Protein AF-0000000078596093 (afdb_homodimer)

Radius of gyration: 15.77 Å; Cα contacts (8 Å, |Δi|>4): 130; chains: 2; bounding box: 23×47×38 Å

Solvent-accessible surface area (backbone atoms only — not comparable to full-atom values): 6815 Å² total; per-residue (Å²): 132,52,74,63,56,50,46,51,52,28,49,52,20,34,51,51,26,22,55,50,23,47,52,47,26,74,68,45,86,46,69,68,56,22,51,51,23,46,50,48,18,50,52,34,53,54,47,46,54,55,50,51,53,50,48,54,51,49,39,68,74,39,55,79,77,97,131,53,74,62,54,51,46,51,52,27,50,52,21,35,51,51,26,22,54,49,24,47,52,45,26,74,67,45,87,45,69,67,57,22,51,51,22,46,51,48,20,50,53,34,52,56,47,46,54,55,50,51,53,50,47,54,51,48,38,70,73,38,55,80,76,97

Organism: NCBI:txid1408889

InterPro domains:
  IPR012452 Protein of unknown function DUF1657 [PF07870] (7-55)

Foldseek 3Di:
DDPLVVLVVVLVVLVVLLVVLVVCLVPDPDPVSVVVSVVSSVVSVVVSVVSVVVSVVVCVVVVVVD/DDPLVVLVVVLVVLVVLLVVLVVCLVPDPDPVSVVVSVVSSVVSVVVSVVSVVVSVVVCVVVVVVD

Secondary structure (DSSP, 8-state):
--HHHHHHHHHHHHHHHHHHHHHHHHH---HHHHHHHHHHHHHHHHHHHHHHHHHHHHHHH-GGG-/--HHHHHHHHHHHHHHHHHHHHHHHHH---HHHHHHHHHHHHHHHHHHHHHHHHHHHHHHH-GGG-

pLDDT: mean 91.71, std 11.07, range [46.34, 98.62]

Sequence (132 aa):
MTVGTQMQQAIAGVQSAAATMKTFELQTEDPTAKQDFKQLAKTFEDSLQVLNGRLKYIQEQEPQYKMTVGTQMQQAIAGVQSAAATMKTFELQTEDPTAKQDFKQLAKTFEDSLQVLNGRLKYIQEQEPQYK

Structure (mmCIF, N/CA/C/O backbone):
data_AF-0000000078596093-model_v1
#
loop_
_entity.id
_entity.type
_entity.pdbx_description
1 polymer 'DUF1657 domain-containing protein'
#
loop_
_atom_site.group_PDB
_atom_site.id
_atom_site.type_symbol
_atom_site.label_atom_id
_atom_site.label_alt_id
_atom_site.label_comp_id
_atom_site.label_asym_id
_atom_site.label_entity_id
_atom_site.label_seq_id
_atom_site.pdbx_PDB_ins_code
_atom_site.Cartn_x
_atom_site.Cartn_y
_atom_site.Cartn_z
_atom_site.occupancy
_atom_site.B_iso_or_equiv
_atom_site.auth_seq_id
_atom_site.auth_comp_id
_atom_site.auth_asym_id
_atom_site.auth_atom_id
_atom_site.pdbx_PDB_model_num
ATOM 1 N N . MET A 1 1 ? -8.453 8.672 16.125 1 70.88 1 MET A N 1
ATOM 2 C CA . MET A 1 1 ? -7.148 8.422 15.523 1 70.88 1 MET A CA 1
ATOM 3 C C . MET A 1 1 ? -6.516 9.719 15.039 1 70.88 1 MET A C 1
ATOM 5 O O . MET A 1 1 ? -7.195 10.562 14.445 1 70.88 1 MET A O 1
ATOM 9 N N . THR A 1 2 ? -5.273 10.148 15.469 1 82.12 2 THR A N 1
ATOM 10 C CA . THR A 1 2 ? -4.586 11.352 15.016 1 82.12 2 THR A CA 1
ATOM 11 C C . THR A 1 2 ? -4 11.156 13.625 1 82.12 2 THR A C 1
ATOM 13 O O . THR A 1 2 ? -3.93 10.023 13.125 1 82.12 2 THR A O 1
ATOM 16 N N . VAL A 1 3 ? -3.596 12.266 12.938 1 86.69 3 VAL A N 1
ATOM 17 C CA . VAL A 1 3 ? -2.957 12.188 11.625 1 86.69 3 VAL A CA 1
ATOM 18 C C . VAL A 1 3 ? -1.713 11.305 11.703 1 86.69 3 VAL A C 1
ATOM 20 O O . VAL A 1 3 ? -1.441 10.523 10.797 1 86.69 3 VAL A O 1
ATOM 23 N N . GLY A 1 4 ? -1.017 11.438 12.812 1 89.62 4 GLY A N 1
ATOM 24 C CA . GLY A 1 4 ? 0.183 10.641 13.016 1 89.62 4 GLY A CA 1
ATOM 25 C C . GLY A 1 4 ? -0.093 9.148 13.07 1 89.62 4 GLY A C 1
ATOM 26 O O . GLY A 1 4 ? 0.573 8.359 12.391 1 89.62 4 GLY A O 1
ATOM 27 N N . THR A 1 5 ? -1.128 8.82 13.859 1 91.19 5 THR A N 1
ATOM 28 C CA . THR A 1 5 ? -1.463 7.406 14.023 1 91.19 5 THR A CA 1
ATOM 29 C C . THR A 1 5 ? -2 6.824 12.719 1 91.19 5 THR A C 1
ATOM 31 O O . THR A 1 5 ? -1.671 5.695 12.352 1 91.19 5 THR A O 1
ATOM 34 N N . GLN A 1 6 ? -2.832 7.578 12.039 1 92.62 6 GLN A N 1
ATOM 35 C CA . GLN A 1 6 ? -3.355 7.141 10.75 1 92.62 6 GLN A CA 1
ATOM 36 C C . GLN A 1 6 ? -2.23 6.941 9.734 1 92.62 6 GLN A C 1
ATOM 38 O O . GLN A 1 6 ? -2.242 5.973 8.977 1 92.62 6 GLN A O 1
ATOM 43 N N . MET A 1 7 ? -1.301 7.766 9.766 1 94.62 7 MET A N 1
ATOM 44 C CA . MET A 1 7 ? -0.151 7.664 8.867 1 94.62 7 MET A CA 1
ATOM 45 C C . MET A 1 7 ? 0.691 6.438 9.203 1 94.62 7 MET A C 1
ATOM 47 O O . MET A 1 7 ? 1.127 5.715 8.297 1 94.62 7 MET A O 1
ATOM 51 N N . GLN A 1 8 ? 0.872 6.188 10.422 1 94.81 8 GLN A N 1
ATOM 52 C CA . GLN A 1 8 ? 1.635 5.023 10.859 1 94.81 8 GLN A CA 1
ATOM 53 C C . GLN A 1 8 ? 0.967 3.727 10.406 1 94.81 8 GLN A C 1
ATOM 55 O O . GLN A 1 8 ? 1.646 2.785 9.992 1 94.81 8 GLN A O 1
ATOM 60 N N . GLN A 1 9 ? -0.321 3.725 10.539 1 95.44 9 GLN A N 1
ATOM 61 C CA . GLN A 1 9 ? -1.071 2.557 10.086 1 95.44 9 GLN A CA 1
ATOM 62 C C . GLN A 1 9 ? -0.933 2.361 8.578 1 95.44 9 GLN A C 1
ATOM 64 O O . GLN A 1 9 ? -0.76 1.235 8.109 1 95.44 9 GLN A O 1
ATOM 69 N N . ALA A 1 10 ? -1.093 3.434 7.895 1 97.19 10 ALA A N 1
ATOM 70 C CA . ALA A 1 10 ? -0.914 3.371 6.445 1 97.19 10 ALA A CA 1
ATOM 71 C C . ALA A 1 10 ? 0.483 2.871 6.086 1 97.19 10 ALA A C 1
ATOM 73 O O . ALA A 1 10 ? 0.636 2.004 5.223 1 97.19 10 ALA A O 1
ATOM 74 N N . ILE A 1 11 ? 1.497 3.365 6.762 1 98.12 11 ILE A N 1
ATOM 75 C CA . ILE A 1 11 ? 2.885 2.98 6.531 1 98.12 11 ILE A CA 1
ATOM 76 C C . ILE A 1 11 ? 3.061 1.489 6.812 1 98.12 11 ILE A C 1
ATOM 78 O O . ILE A 1 11 ? 3.709 0.778 6.043 1 98.12 11 ILE A O 1
ATOM 82 N N . ALA A 1 12 ? 2.482 0.977 7.898 1 97.31 12 ALA A N 1
ATOM 83 C CA . ALA A 1 12 ? 2.562 -0.438 8.25 1 97.31 12 ALA A CA 1
ATOM 84 C C . ALA A 1 12 ? 1.961 -1.312 7.156 1 97.31 12 ALA A C 1
ATOM 86 O O . ALA A 1 12 ? 2.506 -2.369 6.828 1 97.31 12 ALA A O 1
ATOM 87 N N . GLY A 1 13 ? 0.869 -0.864 6.652 1 97.12 13 GLY A N 1
ATOM 88 C CA . GLY A 1 13 ? 0.215 -1.567 5.562 1 97.12 13 GLY A CA 1
ATOM 89 C C . GLY A 1 13 ? 1.062 -1.64 4.305 1 97.12 13 GLY A C 1
ATOM 90 O O . GLY A 1 13 ? 1.231 -2.715 3.725 1 97.12 13 GLY A O 1
ATOM 91 N N . VAL A 1 14 ? 1.619 -0.558 3.922 1 98.38 14 VAL A N 1
ATOM 92 C CA . VAL A 1 14 ? 2.436 -0.488 2.717 1 98.38 14 VAL A CA 1
ATOM 93 C C . VAL A 1 14 ? 3.736 -1.262 2.926 1 98.38 14 VAL A C 1
ATOM 95 O O . VAL A 1 14 ? 4.219 -1.936 2.014 1 98.38 14 VAL A O 1
ATOM 98 N N . GLN A 1 15 ? 4.258 -1.22 4.086 1 98.25 15 GLN A N 1
ATOM 99 C CA . GLN A 1 15 ? 5.461 -1.98 4.406 1 98.25 15 GLN A CA 1
ATOM 100 C C . GLN A 1 15 ? 5.219 -3.48 4.254 1 98.25 15 GLN A C 1
ATOM 102 O O . GLN A 1 15 ? 6.031 -4.188 3.654 1 98.25 15 GLN A O 1
ATOM 107 N N . SER A 1 16 ? 4.145 -3.861 4.824 1 97.25 16 SER A N 1
ATOM 108 C CA . SER A 1 16 ? 3.76 -5.262 4.703 1 97.25 16 SER A CA 1
ATOM 109 C C . SER A 1 16 ? 3.574 -5.66 3.24 1 97.25 16 SER A C 1
ATOM 111 O O . SER A 1 16 ? 4 -6.738 2.824 1 97.25 16 SER A O 1
ATOM 113 N N . ALA A 1 17 ? 2.906 -4.852 2.514 1 97.75 17 ALA A N 1
ATOM 114 C CA . ALA A 1 17 ? 2.68 -5.109 1.093 1 97.75 17 ALA A CA 1
ATOM 115 C C . ALA A 1 17 ? 4 -5.168 0.329 1 97.75 17 ALA A C 1
ATOM 117 O O . ALA A 1 17 ? 4.199 -6.043 -0.514 1 97.75 17 ALA A O 1
ATOM 118 N N . ALA A 1 18 ? 4.926 -4.281 0.578 1 98.38 18 ALA A N 1
ATOM 119 C CA . ALA A 1 18 ? 6.227 -4.27 -0.082 1 98.38 18 ALA A CA 1
ATOM 120 C C . ALA A 1 18 ? 6.977 -5.578 0.158 1 98.38 18 ALA A C 1
ATOM 122 O O . ALA A 1 18 ? 7.512 -6.176 -0.779 1 98.38 18 ALA A O 1
ATOM 123 N N . ALA A 1 19 ? 7.012 -6.008 1.431 1 97.06 19 ALA A N 1
ATOM 124 C CA . ALA A 1 19 ? 7.664 -7.262 1.795 1 97.06 19 ALA A CA 1
ATOM 125 C C . ALA A 1 19 ? 7.027 -8.445 1.068 1 97.06 19 ALA A C 1
ATOM 127 O O . ALA A 1 19 ? 7.73 -9.336 0.585 1 97.06 19 ALA A O 1
ATOM 128 N N . THR A 1 20 ? 5.742 -8.453 1.021 1 97.38 20 THR A N 1
ATOM 129 C CA . THR A 1 20 ? 4.996 -9.523 0.366 1 97.38 20 THR A CA 1
ATOM 130 C C . THR A 1 20 ? 5.312 -9.57 -1.126 1 97.38 20 THR A C 1
ATOM 132 O O . THR A 1 20 ? 5.523 -10.648 -1.688 1 97.38 20 THR A O 1
ATOM 135 N N . MET A 1 21 ? 5.348 -8.406 -1.768 1 98 21 MET A N 1
ATOM 136 C CA . MET A 1 21 ? 5.656 -8.359 -3.193 1 98 21 MET A CA 1
ATOM 137 C C . MET A 1 21 ? 7.062 -8.891 -3.463 1 98 21 MET A C 1
ATOM 139 O O . MET A 1 21 ? 7.289 -9.586 -4.457 1 98 21 MET A O 1
ATOM 143 N N . LYS A 1 22 ? 7.992 -8.523 -2.598 1 97.62 22 LYS A N 1
ATOM 144 C CA . LYS A 1 22 ? 9.352 -9.023 -2.754 1 97.62 22 LYS A CA 1
ATOM 145 C C . LYS A 1 22 ? 9.398 -10.547 -2.645 1 97.62 22 LYS A C 1
ATOM 147 O O . LYS A 1 22 ? 10.094 -11.211 -3.416 1 97.62 22 LYS A O 1
ATOM 152 N N . THR A 1 23 ? 8.648 -11.07 -1.702 1 96.75 23 THR A N 1
ATOM 153 C CA . THR A 1 23 ? 8.586 -12.516 -1.521 1 96.75 23 THR A CA 1
ATOM 154 C C . THR A 1 23 ? 7.98 -13.188 -2.752 1 96.75 23 THR A C 1
ATOM 156 O O . THR A 1 23 ? 8.484 -14.211 -3.211 1 96.75 23 THR A O 1
ATOM 159 N N . PHE A 1 24 ? 6.93 -12.609 -3.338 1 96.31 24 PHE A N 1
ATOM 160 C CA . PHE A 1 24 ? 6.27 -13.18 -4.508 1 96.31 24 PHE A CA 1
ATOM 161 C C . PHE A 1 24 ? 7.18 -13.109 -5.73 1 96.31 24 PHE A C 1
ATOM 163 O O . PHE A 1 24 ? 7.164 -14.016 -6.57 1 96.31 24 PHE A O 1
ATOM 170 N N . GLU A 1 25 ? 7.832 -12.023 -5.84 1 96.38 25 GLU A N 1
ATOM 171 C CA . GLU A 1 25 ? 8.781 -11.875 -6.938 1 96.38 25 GLU A CA 1
ATOM 172 C C . GLU A 1 25 ? 9.789 -13.023 -6.953 1 96.38 25 GLU A C 1
ATOM 174 O O . GLU A 1 25 ? 10.117 -13.555 -8.016 1 96.38 25 GLU A O 1
ATOM 179 N N . LEU A 1 26 ? 10.32 -13.352 -5.762 1 94.56 26 LEU A N 1
ATOM 180 C CA . LEU A 1 26 ? 11.367 -14.367 -5.621 1 94.56 26 LEU A CA 1
ATOM 181 C C . LEU A 1 26 ? 10.789 -15.766 -5.809 1 94.56 26 LEU A C 1
ATOM 183 O O . LEU A 1 26 ? 11.492 -16.672 -6.254 1 94.56 26 LEU A O 1
ATOM 187 N N . GLN A 1 27 ? 9.508 -15.977 -5.566 1 92.25 27 GLN A N 1
ATOM 188 C CA . GLN A 1 27 ? 8.922 -17.312 -5.508 1 92.25 27 GLN A CA 1
ATOM 189 C C . GLN A 1 27 ? 8.219 -17.656 -6.816 1 92.25 27 GLN A C 1
ATOM 191 O O . GLN A 1 27 ? 8.07 -18.844 -7.152 1 92.25 27 GLN A O 1
ATOM 196 N N . THR A 1 28 ? 7.848 -16.594 -7.5 1 92.69 28 THR A N 1
ATOM 197 C CA . THR A 1 28 ? 7.051 -16.875 -8.688 1 92.69 28 THR A CA 1
ATOM 198 C C . THR A 1 28 ? 7.941 -17.328 -9.844 1 92.69 28 THR A C 1
ATOM 200 O O . THR A 1 28 ? 9.062 -16.828 -9.992 1 92.69 28 THR A O 1
ATOM 203 N N . GLU A 1 29 ? 7.441 -18.266 -10.664 1 91.06 29 GLU A N 1
ATOM 204 C CA . GLU A 1 29 ? 8.148 -18.75 -11.844 1 91.06 29 GLU A CA 1
ATOM 205 C C . GLU A 1 29 ? 7.602 -18.094 -13.117 1 91.06 29 GLU A C 1
ATOM 207 O O . GLU A 1 29 ? 8.109 -18.328 -14.211 1 91.06 29 GLU A O 1
ATOM 212 N N . ASP A 1 30 ? 6.598 -17.25 -12.992 1 91.06 30 ASP A N 1
ATOM 213 C CA . ASP A 1 30 ? 6.008 -16.5 -14.102 1 91.06 30 ASP A CA 1
ATOM 214 C C . ASP A 1 30 ? 6.77 -15.203 -14.352 1 91.06 30 ASP A C 1
ATOM 216 O O . ASP A 1 30 ? 6.75 -14.297 -13.516 1 91.06 30 ASP A O 1
ATOM 220 N N . PRO A 1 31 ? 7.402 -15.148 -15.523 1 95.12 31 PRO A N 1
ATOM 221 C CA . PRO A 1 31 ? 8.227 -13.961 -15.781 1 95.12 31 PRO A CA 1
ATOM 222 C C . PRO A 1 31 ? 7.422 -12.664 -15.742 1 95.12 31 PRO A C 1
ATOM 224 O O . PRO A 1 31 ? 7.918 -11.641 -15.273 1 95.12 31 PRO A O 1
ATOM 227 N N . THR A 1 32 ? 6.23 -12.672 -16.203 1 95 32 THR A N 1
ATOM 228 C CA . THR A 1 32 ? 5.383 -11.484 -16.203 1 95 32 THR A CA 1
ATOM 229 C C . THR A 1 32 ? 5.012 -11.086 -14.773 1 95 32 THR A C 1
ATOM 231 O O . THR A 1 32 ? 5.117 -9.922 -14.398 1 95 32 THR A O 1
ATOM 234 N N . ALA A 1 33 ? 4.605 -12.117 -13.984 1 94.19 33 ALA A N 1
ATOM 235 C CA . ALA A 1 33 ? 4.273 -11.875 -12.586 1 94.19 33 ALA A CA 1
ATOM 236 C C . ALA A 1 33 ? 5.492 -11.375 -11.812 1 94.19 33 ALA A C 1
ATOM 238 O O . ALA A 1 33 ? 5.383 -10.461 -10.992 1 94.19 33 ALA A O 1
ATOM 239 N N . LYS A 1 34 ? 6.609 -12.023 -12.039 1 96.75 34 LYS A N 1
ATOM 240 C CA . LYS A 1 34 ? 7.848 -11.633 -11.367 1 96.75 34 LYS A CA 1
ATOM 241 C C . LYS A 1 34 ? 8.156 -10.156 -11.594 1 96.75 34 LYS A C 1
ATOM 243 O O . LYS A 1 34 ? 8.508 -9.438 -10.656 1 96.75 34 LYS A O 1
ATOM 248 N N . GLN A 1 35 ? 7.988 -9.711 -12.789 1 97.19 35 GLN A N 1
ATOM 249 C CA . GLN A 1 35 ? 8.227 -8.312 -13.125 1 97.19 35 GLN A CA 1
ATOM 250 C C . GLN A 1 35 ? 7.207 -7.402 -12.438 1 97.19 35 GLN A C 1
ATOM 252 O O . GLN A 1 35 ? 7.559 -6.324 -11.953 1 97.19 35 GLN A O 1
ATOM 257 N N . ASP A 1 36 ? 5.953 -7.855 -12.461 1 96.94 36 ASP A N 1
ATOM 258 C CA . ASP A 1 36 ? 4.906 -7.07 -11.812 1 96.94 36 ASP A CA 1
ATOM 259 C C . ASP A 1 36 ? 5.195 -6.891 -10.32 1 96.94 36 ASP A C 1
ATOM 261 O O . ASP A 1 36 ? 5.109 -5.781 -9.797 1 96.94 36 ASP A O 1
ATOM 265 N N . PHE A 1 37 ? 5.578 -7.973 -9.672 1 97.75 37 PHE A N 1
ATOM 266 C CA . PHE A 1 37 ? 5.824 -7.93 -8.242 1 97.75 37 PHE A CA 1
ATOM 267 C C . PHE A 1 37 ? 7.07 -7.105 -7.926 1 97.75 37 PHE A C 1
ATOM 269 O O . PHE A 1 37 ? 7.102 -6.371 -6.941 1 97.75 37 PHE A O 1
ATOM 276 N N . LYS A 1 38 ? 8.031 -7.223 -8.766 1 98.12 38 LYS A N 1
ATOM 277 C CA . LYS A 1 38 ? 9.25 -6.43 -8.617 1 98.12 38 LYS A CA 1
ATOM 278 C C . LYS A 1 38 ? 8.953 -4.938 -8.711 1 98.12 38 LYS A C 1
ATOM 280 O O . LYS A 1 38 ? 9.422 -4.152 -7.883 1 98.12 38 LYS A O 1
ATOM 285 N N . GLN A 1 39 ? 8.172 -4.555 -9.695 1 98 39 GLN A N 1
ATOM 286 C CA . GLN A 1 39 ? 7.801 -3.156 -9.883 1 98 39 GLN A CA 1
ATOM 287 C C . GLN A 1 39 ? 6.941 -2.656 -8.727 1 98 39 GLN A C 1
ATOM 289 O O . GLN A 1 39 ? 7.137 -1.542 -8.234 1 98 39 GLN A O 1
ATOM 294 N N . LEU A 1 40 ? 6.043 -3.465 -8.32 1 98.5 40 LEU A N 1
ATOM 295 C CA . LEU A 1 40 ? 5.18 -3.094 -7.207 1 98.5 40 LEU A CA 1
ATOM 296 C C . LEU A 1 40 ? 5.992 -2.934 -5.926 1 98.5 40 LEU A C 1
ATOM 298 O O . LEU A 1 40 ? 5.766 -1.997 -5.152 1 98.5 40 LEU A O 1
ATOM 302 N N . ALA A 1 41 ? 6.93 -3.895 -5.676 1 98.44 41 ALA A N 1
ATOM 303 C CA . ALA A 1 41 ? 7.781 -3.807 -4.492 1 98.44 41 ALA A CA 1
ATOM 304 C C . ALA A 1 41 ? 8.555 -2.492 -4.473 1 98.44 41 ALA A C 1
ATOM 306 O O . ALA A 1 41 ? 8.578 -1.795 -3.455 1 98.44 41 ALA A O 1
ATOM 307 N N . LYS A 1 42 ? 9.109 -2.162 -5.574 1 98.25 42 LYS A N 1
ATOM 308 C CA . LYS A 1 42 ? 9.875 -0.923 -5.699 1 98.25 42 LYS A CA 1
ATOM 309 C C . LYS A 1 42 ? 8.977 0.295 -5.488 1 98.25 42 LYS A C 1
ATOM 311 O O . LYS A 1 42 ? 9.352 1.235 -4.785 1 98.25 42 LYS A O 1
ATOM 316 N N . THR A 1 43 ? 7.805 0.248 -6.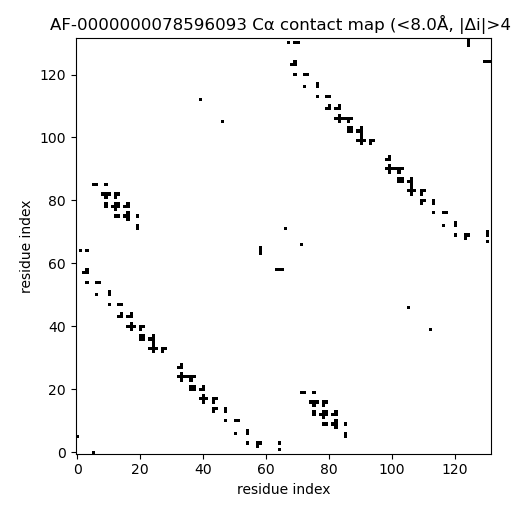137 1 98.5 43 THR A N 1
ATOM 317 C CA . THR A 1 43 ? 6.832 1.326 -6 1 98.5 43 THR A CA 1
ATOM 318 C C . THR A 1 43 ? 6.473 1.548 -4.535 1 98.5 43 THR A C 1
ATOM 320 O O . THR A 1 43 ? 6.434 2.688 -4.066 1 98.5 43 THR A O 1
ATOM 323 N N . PHE A 1 44 ? 6.246 0.494 -3.777 1 98.62 44 PHE A N 1
ATOM 324 C CA . PHE A 1 44 ? 5.867 0.594 -2.373 1 98.62 44 PHE A CA 1
ATOM 325 C C . PHE A 1 44 ? 7.043 1.07 -1.527 1 98.62 44 PHE A C 1
ATOM 327 O O . PHE A 1 44 ? 6.871 1.887 -0.621 1 98.62 44 PHE A O 1
ATOM 334 N N . GLU A 1 45 ? 8.25 0.617 -1.837 1 98.25 45 GLU A N 1
ATOM 335 C CA . GLU A 1 45 ? 9.438 1.068 -1.118 1 98.25 45 GLU A CA 1
ATOM 336 C C . GLU A 1 45 ? 9.656 2.568 -1.3 1 98.25 45 GLU A C 1
ATOM 338 O O . GLU A 1 45 ? 9.977 3.273 -0.343 1 98.25 45 GLU A O 1
ATOM 343 N N . ASP A 1 46 ? 9.469 2.965 -2.521 1 98.38 46 ASP A N 1
ATOM 344 C CA . ASP A 1 46 ? 9.594 4.391 -2.805 1 98.38 46 ASP A CA 1
ATOM 345 C C . ASP A 1 46 ? 8.539 5.195 -2.051 1 98.38 46 ASP A C 1
ATOM 347 O O . ASP A 1 46 ? 8.828 6.273 -1.525 1 98.38 46 ASP A O 1
ATOM 351 N N . SER A 1 47 ? 7.359 4.695 -2.033 1 98.5 47 SER A N 1
ATOM 352 C CA . SER A 1 47 ? 6.273 5.363 -1.327 1 98.5 47 SER A CA 1
ATOM 353 C C . SER A 1 47 ? 6.543 5.426 0.172 1 98.5 47 SER A C 1
ATOM 355 O O . SER A 1 47 ? 6.215 6.418 0.827 1 98.5 47 SER A O 1
ATOM 357 N N . LEU A 1 48 ? 7.137 4.367 0.682 1 98.31 48 LEU A N 1
ATOM 358 C CA . LEU A 1 48 ? 7.457 4.324 2.104 1 98.31 48 LEU A CA 1
ATOM 359 C C . LEU A 1 48 ? 8.43 5.434 2.479 1 98.31 48 LEU A C 1
ATOM 361 O O . LEU A 1 48 ? 8.344 6 3.57 1 98.31 48 LEU A O 1
ATOM 365 N N . GLN A 1 49 ? 9.32 5.711 1.583 1 97.69 49 GLN A N 1
ATOM 366 C CA . GLN A 1 49 ? 10.273 6.789 1.83 1 97.69 49 GLN A CA 1
ATOM 367 C C . GLN A 1 49 ? 9.555 8.125 1.984 1 97.69 49 GLN A C 1
ATOM 369 O O . GLN A 1 49 ? 9.844 8.891 2.91 1 97.69 49 GLN A O 1
ATOM 374 N N . VAL A 1 50 ? 8.625 8.375 1.107 1 96.88 50 VAL A N 1
ATOM 375 C CA . VAL A 1 50 ? 7.859 9.617 1.153 1 96.88 50 VAL A CA 1
ATOM 376 C C . VAL A 1 50 ? 7.016 9.656 2.426 1 96.88 50 VAL A C 1
ATOM 378 O O . VAL A 1 50 ? 7.012 10.664 3.143 1 96.88 50 VAL A O 1
ATOM 381 N N . LEU A 1 51 ? 6.359 8.594 2.734 1 97.44 51 LEU A N 1
ATOM 382 C CA . LEU A 1 51 ? 5.465 8.516 3.881 1 97.44 51 LEU A CA 1
ATOM 383 C C . LEU A 1 51 ? 6.234 8.688 5.188 1 97.44 51 LEU A C 1
ATOM 385 O O . LEU A 1 51 ? 5.789 9.406 6.086 1 97.44 51 LEU A O 1
ATOM 389 N N . ASN A 1 52 ? 7.363 7.961 5.227 1 96.88 52 ASN A N 1
ATOM 390 C CA . ASN A 1 52 ? 8.172 8.062 6.434 1 96.88 52 ASN A CA 1
ATOM 391 C C . ASN A 1 52 ? 8.695 9.484 6.641 1 96.88 52 ASN A C 1
ATOM 393 O O . ASN A 1 52 ? 8.773 9.961 7.773 1 96.88 52 ASN A O 1
ATOM 397 N N . GLY A 1 53 ? 9.07 10.102 5.645 1 95.19 53 GLY A N 1
ATOM 398 C CA . GLY A 1 53 ? 9.492 11.484 5.73 1 95.19 53 GLY A CA 1
ATOM 399 C C . GLY A 1 53 ? 8.406 12.406 6.246 1 95.19 53 GLY A C 1
ATOM 400 O O . GLY A 1 53 ? 8.656 13.266 7.094 1 95.19 53 GLY A O 1
ATOM 401 N N . ARG A 1 54 ? 7.25 12.25 5.754 1 93.88 54 ARG A N 1
ATOM 402 C CA . ARG A 1 54 ? 6.133 13.094 6.152 1 93.88 54 ARG A CA 1
ATOM 403 C C . ARG A 1 54 ? 5.688 12.773 7.578 1 93.88 54 ARG A C 1
ATOM 405 O O . ARG A 1 54 ? 5.285 13.672 8.32 1 93.88 54 ARG A O 1
ATOM 412 N N . LEU A 1 55 ? 5.734 11.531 7.914 1 93.56 55 LEU A N 1
ATOM 413 C CA . LEU A 1 55 ? 5.414 11.148 9.281 1 93.56 55 LEU A CA 1
ATOM 414 C C . LEU A 1 55 ? 6.34 11.844 10.273 1 93.56 55 LEU A C 1
ATOM 416 O O . LEU A 1 55 ? 5.887 12.352 11.305 1 93.56 55 LEU A O 1
ATOM 420 N N . LYS A 1 56 ? 7.621 11.812 9.984 1 92.06 56 LYS A N 1
ATOM 421 C CA . LYS A 1 56 ? 8.594 12.484 10.836 1 92.06 56 LYS A CA 1
ATOM 422 C C . LYS A 1 56 ? 8.266 13.969 10.984 1 92.06 56 LYS A C 1
ATOM 424 O O . LYS A 1 56 ? 8.352 14.523 12.086 1 92.06 56 LYS A O 1
ATOM 429 N N . TYR A 1 57 ? 7.855 14.578 9.906 1 89.38 57 TYR A N 1
ATOM 430 C CA . TYR A 1 57 ? 7.477 15.984 9.914 1 89.38 57 TYR A CA 1
ATOM 431 C C . TYR A 1 57 ? 6.258 16.219 10.797 1 89.38 57 TYR A C 1
ATOM 433 O O . TYR A 1 57 ? 6.238 17.156 11.609 1 89.38 57 TYR A O 1
ATOM 441 N N . ILE A 1 58 ? 5.27 15.445 10.664 1 85.38 58 ILE A N 1
ATOM 442 C CA . ILE A 1 58 ? 4.027 15.547 11.43 1 85.38 58 ILE A CA 1
ATOM 443 C C . ILE A 1 58 ? 4.324 15.375 12.914 1 85.38 58 ILE A C 1
ATOM 445 O O . ILE A 1 58 ? 3.771 16.094 13.75 1 85.38 58 ILE A O 1
ATOM 449 N N . GLN A 1 59 ? 5.133 14.43 13.242 1 86 59 GLN A N 1
ATOM 450 C CA . GLN A 1 59 ? 5.469 14.148 14.633 1 86 59 GLN A CA 1
ATOM 451 C C . GLN A 1 59 ? 6.25 15.305 15.258 1 86 59 GLN A C 1
ATOM 453 O O . GLN A 1 59 ? 6.129 15.562 16.453 1 86 59 GLN A O 1
ATOM 458 N N . GLU A 1 60 ? 7.031 15.969 14.461 1 84.81 60 GLU A N 1
ATOM 459 C CA . GLU A 1 60 ? 7.797 17.125 14.93 1 84.81 60 GLU A CA 1
ATOM 460 C C . GLU A 1 60 ? 6.891 18.312 15.203 1 84.81 60 GLU A C 1
ATOM 462 O O . GLU A 1 60 ? 7.137 19.094 16.125 1 84.81 60 GLU A O 1
ATOM 467 N N . GLN A 1 61 ? 5.867 18.406 14.438 1 78.25 61 GLN A N 1
ATOM 468 C CA . GLN A 1 61 ? 4.938 19.516 14.602 1 78.25 61 GLN A CA 1
ATOM 469 C C . GLN A 1 61 ? 3.936 19.234 15.719 1 78.25 61 GLN A C 1
ATOM 471 O O . GLN A 1 61 ? 3.436 20.172 16.359 1 78.25 61 GLN A O 1
ATOM 476 N N . GLU A 1 62 ? 3.617 18 15.82 1 67.75 62 GLU A N 1
ATOM 477 C CA . GLU A 1 62 ? 2.666 17.625 16.859 1 67.75 62 GLU A CA 1
ATOM 478 C C . GLU A 1 62 ? 3.344 16.797 17.953 1 67.75 62 GLU A C 1
ATOM 480 O O . GLU A 1 62 ? 3.234 15.578 17.984 1 67.75 62 GLU A O 1
ATOM 485 N N . PRO A 1 63 ? 4.164 17.344 18.766 1 63.78 63 PRO A N 1
ATOM 486 C CA . PRO A 1 63 ? 4.859 16.594 19.812 1 63.78 63 PRO A CA 1
ATOM 487 C C . PRO A 1 63 ? 3.916 15.734 20.656 1 63.78 63 PRO A C 1
ATOM 489 O O . PRO A 1 63 ? 4.359 14.805 21.328 1 63.78 63 PRO A O 1
ATOM 492 N N . GLN A 1 64 ? 2.703 16.094 20.625 1 59.62 6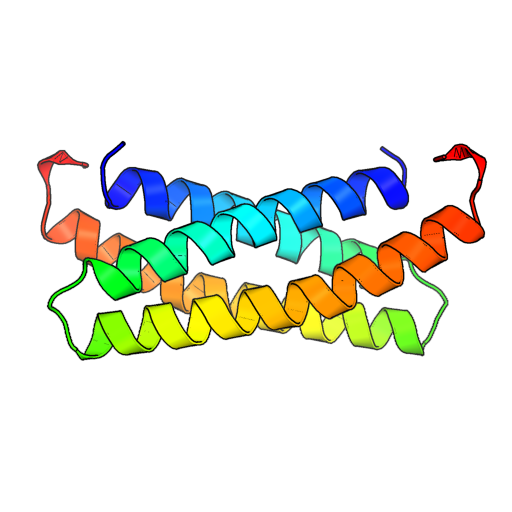4 GLN A N 1
ATOM 493 C CA . GLN A 1 64 ? 1.858 15.312 21.516 1 59.62 64 GLN A CA 1
ATOM 494 C C . GLN A 1 64 ? 1.835 13.844 21.109 1 59.62 64 GLN A C 1
ATOM 496 O O . GLN A 1 64 ? 1.64 12.961 21.938 1 59.62 64 GLN A O 1
ATOM 501 N N . TYR A 1 65 ? 2.055 13.734 19.812 1 5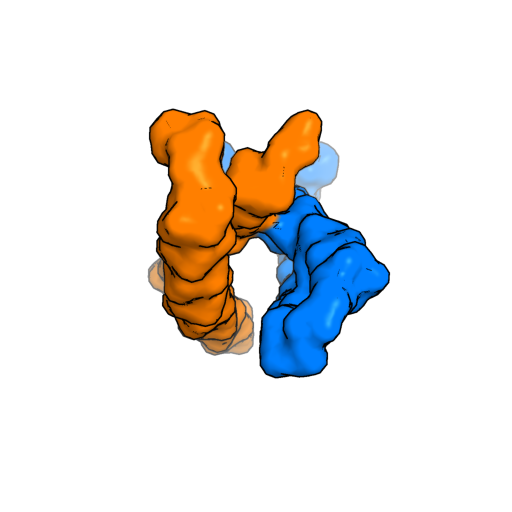1.59 65 TYR A N 1
ATOM 502 C CA . TYR A 1 65 ? 2.016 12.344 19.375 1 51.59 65 TYR A CA 1
ATOM 503 C C . TYR A 1 65 ? 3.389 11.695 19.516 1 51.59 65 TYR A C 1
ATOM 505 O O . TYR A 1 65 ? 3.613 10.594 19 1 51.59 65 TYR A O 1
ATOM 513 N N . LYS A 1 66 ? 4.332 12.359 20 1 46.34 66 LYS A N 1
ATOM 514 C CA . LYS A 1 66 ? 5.535 11.688 20.469 1 46.34 66 LYS A CA 1
ATOM 515 C C . LYS A 1 66 ? 5.258 10.914 21.75 1 46.34 66 LYS A C 1
ATOM 517 O O . LYS A 1 66 ? 4.406 11.312 22.562 1 46.34 66 LYS A O 1
ATOM 522 N N . MET B 1 1 ? -0.012 -19.609 5.629 1 71.19 1 MET B N 1
ATOM 523 C CA . MET B 1 1 ? -0.66 -18.609 4.781 1 71.19 1 MET B CA 1
ATOM 524 C C . MET B 1 1 ? -0.434 -18.922 3.305 1 71.19 1 MET B C 1
ATOM 526 O O . MET B 1 1 ? 0.679 -19.266 2.9 1 71.19 1 MET B O 1
ATOM 530 N N . THR B 1 2 ? -1.487 -19.125 2.443 1 82.62 2 THR B N 1
ATOM 531 C CA . THR B 1 2 ? -1.354 -19.391 1.016 1 82.62 2 THR B CA 1
ATOM 532 C C . THR B 1 2 ? -1.007 -18.125 0.256 1 82.62 2 THR B C 1
ATOM 534 O O . THR B 1 2 ? -1.099 -17.016 0.806 1 82.62 2 THR B O 1
ATOM 537 N N . VAL B 1 3 ? -0.575 -18.25 -1.047 1 87 3 VAL B N 1
ATOM 538 C CA . VAL B 1 3 ? -0.281 -17.094 -1.892 1 87 3 VAL B CA 1
ATOM 539 C C . VAL B 1 3 ? -1.515 -16.203 -1.993 1 87 3 VAL B C 1
ATOM 541 O O . VAL B 1 3 ? -1.404 -14.977 -1.959 1 87 3 VAL B O 1
ATOM 544 N N . GLY B 1 4 ? -2.646 -16.844 -2.078 1 89.88 4 GLY B N 1
ATOM 545 C CA . GLY B 1 4 ? -3.896 -16.109 -2.166 1 89.88 4 GLY B CA 1
ATOM 546 C C . GLY B 1 4 ? -4.176 -15.258 -0.938 1 89.88 4 GLY B C 1
ATOM 547 O O . GLY B 1 4 ? -4.496 -14.07 -1.053 1 89.88 4 GLY B O 1
ATOM 548 N N . THR B 1 5 ? -3.98 -15.898 0.225 1 91.19 5 THR B N 1
ATOM 549 C CA . THR B 1 5 ? -4.254 -15.195 1.474 1 91.19 5 THR B CA 1
ATOM 550 C C . THR B 1 5 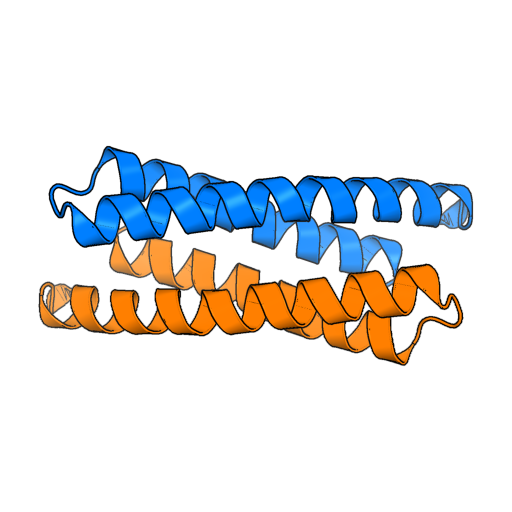? -3.248 -14.07 1.694 1 91.19 5 THR B C 1
ATOM 552 O O . THR B 1 5 ? -3.615 -12.984 2.145 1 91.19 5 THR B O 1
ATOM 555 N N . GLN B 1 6 ? -1.998 -14.336 1.405 1 92.69 6 GLN B N 1
ATOM 556 C CA . GLN B 1 6 ? -0.966 -13.312 1.523 1 92.69 6 GLN B CA 1
ATOM 557 C C . GLN B 1 6 ? -1.247 -12.141 0.592 1 92.69 6 GLN B C 1
ATOM 559 O O . GLN B 1 6 ? -1.07 -10.977 0.975 1 92.69 6 GLN B O 1
ATOM 564 N N . MET B 1 7 ? -1.709 -12.406 -0.524 1 94.75 7 MET B N 1
ATOM 565 C CA . MET B 1 7 ? -2.053 -11.375 -1.495 1 94.75 7 MET B CA 1
ATOM 566 C C . MET B 1 7 ? -3.244 -10.555 -1.016 1 94.75 7 MET B C 1
ATOM 568 O O . MET B 1 7 ? -3.242 -9.328 -1.129 1 94.75 7 MET B O 1
ATOM 572 N N . GLN B 1 8 ? -4.188 -11.18 -0.482 1 94.88 8 GLN B N 1
ATOM 573 C CA . GLN B 1 8 ? -5.367 -10.5 0.043 1 94.88 8 GLN B CA 1
ATOM 574 C C . GLN B 1 8 ? -4.992 -9.539 1.17 1 94.88 8 GLN B C 1
ATOM 576 O O . GLN B 1 8 ? -5.523 -8.43 1.253 1 94.88 8 GLN B O 1
ATOM 581 N N . GLN B 1 9 ? -4.109 -10.016 1.999 1 95.31 9 GLN B N 1
ATOM 582 C CA . GLN B 1 9 ? -3.637 -9.172 3.088 1 95.31 9 GLN B CA 1
ATOM 583 C C . GLN B 1 9 ? -2.891 -7.953 2.555 1 95.31 9 GLN B C 1
ATOM 585 O O . GLN B 1 9 ? -3.072 -6.836 3.049 1 95.31 9 GLN B O 1
ATOM 590 N N . ALA B 1 10 ? -2.047 -8.227 1.635 1 97.19 10 ALA B N 1
ATOM 591 C CA . ALA B 1 10 ? -1.321 -7.125 1.006 1 97.19 10 ALA B CA 1
ATOM 592 C C . ALA B 1 10 ? -2.285 -6.129 0.371 1 97.19 10 ALA B C 1
ATOM 594 O O . ALA B 1 10 ? -2.137 -4.914 0.545 1 97.19 10 ALA B O 1
ATOM 595 N N . ILE B 1 11 ? -3.297 -6.605 -0.321 1 98.12 11 ILE B N 1
ATOM 596 C CA . ILE B 1 11 ? -4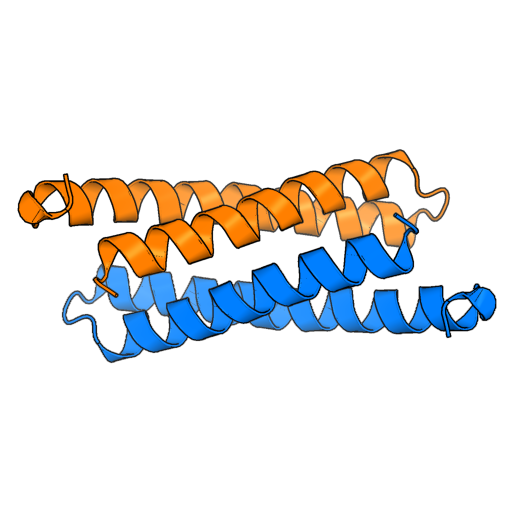.301 -5.777 -0.979 1 98.12 11 ILE B CA 1
ATOM 597 C C . ILE B 1 11 ? -5.051 -4.953 0.062 1 98.12 11 ILE B C 1
ATOM 599 O O . ILE B 1 11 ? -5.281 -3.756 -0.133 1 98.12 11 ILE B O 1
ATOM 603 N N . ALA B 1 12 ? -5.43 -5.551 1.195 1 97.25 12 ALA B N 1
ATOM 604 C CA . ALA B 1 12 ? -6.133 -4.855 2.27 1 97.25 12 ALA B CA 1
ATOM 605 C C . ALA B 1 12 ? -5.297 -3.701 2.814 1 97.25 12 ALA B C 1
ATOM 607 O O . ALA B 1 12 ? -5.824 -2.621 3.094 1 97.25 12 ALA B O 1
ATOM 608 N N . GLY B 1 13 ? -4.039 -3.969 2.957 1 97.06 13 GLY B N 1
ATOM 609 C CA . GLY B 1 13 ? -3.113 -2.945 3.416 1 97.06 13 GLY B CA 1
ATOM 610 C C . GLY B 1 13 ? -3.006 -1.768 2.467 1 97.06 13 GLY B C 1
ATOM 611 O O . GLY B 1 13 ? -3.102 -0.613 2.889 1 97.06 13 GLY B O 1
ATOM 612 N N . VAL B 1 14 ? -2.865 -2.039 1.231 1 98.38 14 VAL B N 1
ATOM 613 C CA . VAL B 1 14 ? -2.725 -0.996 0.22 1 98.38 14 VAL B CA 1
ATOM 614 C C . VAL B 1 14 ? -4.047 -0.247 0.061 1 98.38 14 VAL B C 1
ATOM 616 O O . VAL B 1 14 ? -4.059 0.974 -0.115 1 98.38 14 VAL B O 1
ATOM 619 N N . GLN B 1 15 ? -5.121 -0.921 0.178 1 98.25 15 GLN B N 1
ATOM 620 C CA . GLN B 1 15 ? -6.43 -0.287 0.11 1 98.25 15 GLN B CA 1
ATOM 621 C C . GLN B 1 15 ? -6.617 0.719 1.243 1 98.25 15 GLN B C 1
ATOM 623 O O . GLN B 1 15 ? -7.07 1.842 1.016 1 98.25 15 GLN B O 1
ATOM 628 N N . SER B 1 16 ? -6.27 0.243 2.379 1 97.19 16 SER B N 1
ATOM 629 C CA . SER B 1 16 ? -6.332 1.122 3.543 1 97.19 16 SER B CA 1
ATOM 630 C C . SER B 1 16 ? -5.438 2.342 3.363 1 97.19 16 SER B C 1
ATOM 632 O O . SER B 1 16 ? -5.832 3.465 3.686 1 97.19 16 SER B O 1
ATOM 634 N N . ALA B 1 17 ? -4.27 2.129 2.906 1 97.75 17 ALA B N 1
ATOM 635 C CA . ALA B 1 17 ? -3.322 3.217 2.668 1 97.75 17 ALA B CA 1
ATOM 636 C C . ALA B 1 17 ? -3.855 4.188 1.616 1 97.75 17 ALA B C 1
ATOM 638 O O . ALA B 1 17 ? -3.758 5.406 1.779 1 97.75 17 ALA B O 1
ATOM 639 N N . ALA B 1 18 ? -4.426 3.711 0.549 1 98.38 18 ALA B N 1
ATOM 640 C CA . ALA B 1 18 ? -4.988 4.555 -0.501 1 98.38 18 ALA B CA 1
ATOM 641 C C . ALA B 1 18 ? -6.082 5.465 0.054 1 98.38 18 ALA 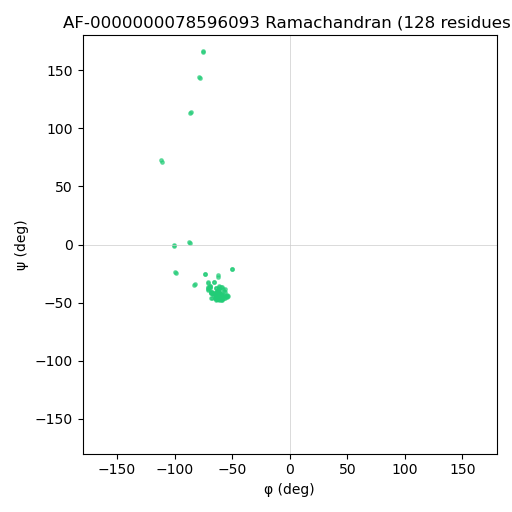B C 1
ATOM 643 O O . ALA B 1 18 ? -6.094 6.668 -0.217 1 98.38 18 ALA B O 1
ATOM 644 N N . ALA B 1 19 ? -7.004 4.883 0.826 1 97 19 ALA B N 1
ATOM 645 C CA . ALA B 1 19 ? -8.086 5.641 1.452 1 97 19 ALA B CA 1
ATOM 646 C C . ALA B 1 19 ? -7.531 6.723 2.377 1 97 19 ALA B C 1
ATOM 648 O O . ALA B 1 19 ? -8.031 7.852 2.387 1 97 19 ALA B O 1
ATOM 649 N N . THR B 1 20 ? -6.547 6.375 3.133 1 97.38 20 THR B N 1
ATOM 650 C CA . THR B 1 20 ? -5.918 7.301 4.07 1 97.38 20 THR B CA 1
ATOM 651 C C . THR B 1 20 ? -5.273 8.469 3.332 1 97.38 20 THR B C 1
ATOM 653 O O . THR B 1 20 ? -5.414 9.625 3.738 1 97.38 20 THR B O 1
ATOM 656 N N . MET B 1 21 ? -4.578 8.164 2.25 1 98 21 MET B N 1
ATOM 657 C CA . MET B 1 21 ? -3.934 9.219 1.478 1 98 21 MET B CA 1
ATOM 658 C C . MET B 1 21 ? -4.973 10.18 0.895 1 98 21 MET B C 1
ATOM 660 O O . MET B 1 21 ? -4.754 11.391 0.859 1 98 21 MET B O 1
ATOM 664 N N . LYS B 1 22 ? -6.062 9.617 0.424 1 97.62 22 LYS B N 1
ATOM 665 C CA . LYS B 1 22 ? -7.129 10.461 -0.108 1 97.62 22 LYS B CA 1
ATOM 666 C C . LYS B 1 22 ? -7.684 11.383 0.969 1 97.62 22 LYS B C 1
ATOM 668 O O . LYS B 1 22 ? -7.934 12.562 0.71 1 97.62 22 LYS B O 1
ATOM 673 N N . THR B 1 23 ? -7.855 10.836 2.145 1 96.69 23 THR B N 1
ATOM 674 C CA . THR B 1 23 ? -8.352 11.625 3.264 1 96.69 23 THR B CA 1
ATOM 675 C C . THR B 1 23 ? -7.375 12.742 3.617 1 96.69 23 THR B C 1
ATOM 677 O O . THR B 1 23 ? -7.781 13.883 3.854 1 96.69 23 THR B O 1
ATOM 680 N N . PHE B 1 24 ? -6.074 12.469 3.617 1 96.12 24 PHE B N 1
ATOM 681 C CA . PHE B 1 24 ? -5.055 13.461 3.955 1 96.12 24 PHE B CA 1
ATOM 682 C C . PHE B 1 24 ? -4.969 14.539 2.885 1 96.12 24 PHE B C 1
ATOM 684 O O . PHE B 1 24 ? -4.727 15.703 3.191 1 96.12 24 PHE B O 1
ATOM 691 N N . GLU B 1 25 ? -5.062 14.102 1.69 1 96.19 25 GLU B N 1
ATOM 692 C CA . GLU B 1 25 ? -5.062 15.062 0.59 1 96.19 25 GLU B CA 1
ATOM 693 C C . GLU B 1 25 ? -6.148 16.125 0.778 1 96.19 25 GLU B C 1
ATOM 695 O O . GLU B 1 25 ? -5.918 17.312 0.533 1 96.19 25 GLU B O 1
ATOM 700 N N . LEU B 1 26 ? -7.348 15.648 1.167 1 94.31 26 LEU B N 1
ATOM 701 C CA . LEU B 1 26 ? -8.516 16.516 1.301 1 94.31 26 LEU B CA 1
ATOM 702 C C . LEU B 1 26 ? -8.406 17.391 2.549 1 94.31 26 LEU B C 1
ATOM 704 O O . LEU B 1 26 ? -8.93 18.5 2.584 1 94.31 26 LEU B O 1
ATOM 708 N N . GLN B 1 27 ? -7.656 16.969 3.559 1 91.94 27 GLN B N 1
ATOM 709 C CA . GLN B 1 27 ? -7.652 17.625 4.863 1 91.94 27 GLN B CA 1
ATOM 710 C C . GLN B 1 27 ? -6.457 18.562 5.016 1 91.94 27 GLN B C 1
ATOM 712 O O . GLN B 1 27 ? -6.504 19.516 5.785 1 91.94 27 GLN B O 1
ATOM 717 N N . THR B 1 28 ? -5.445 18.219 4.227 1 92.38 28 THR B N 1
ATOM 718 C CA . THR B 1 28 ? -4.23 19 4.43 1 92.38 28 THR B CA 1
ATOM 719 C C . THR B 1 28 ? -4.34 20.375 3.752 1 92.38 28 THR B C 1
ATOM 721 O O . THR B 1 28 ? -4.938 20.484 2.68 1 92.38 28 THR B O 1
ATOM 724 N N . GLU B 1 29 ? -3.773 21.406 4.398 1 90.88 29 GLU B N 1
ATOM 725 C CA . GLU B 1 29 ? -3.738 22.75 3.84 1 90.88 29 GLU B CA 1
ATOM 726 C C . GLU B 1 29 ? -2.377 23.062 3.219 1 90.88 29 GLU B C 1
ATOM 728 O O . GLU B 1 29 ? -2.174 24.141 2.656 1 90.88 29 GLU B O 1
ATOM 733 N N . ASP B 1 30 ? -1.443 22.141 3.266 1 90.75 30 ASP B N 1
ATOM 734 C CA . ASP B 1 30 ? -0.116 22.25 2.67 1 90.75 30 ASP B CA 1
ATOM 735 C C . ASP B 1 30 ? -0.131 21.797 1.209 1 90.75 30 ASP B C 1
ATOM 737 O O . ASP B 1 30 ? -0.344 20.625 0.917 1 90.75 30 ASP B O 1
ATOM 741 N N . PRO B 1 31 ? 0.112 22.781 0.328 1 95.06 31 PRO B N 1
ATOM 742 C CA . PRO B 1 31 ? 0.02 22.438 -1.093 1 95.06 31 PRO B CA 1
ATOM 743 C C . PRO B 1 31 ? 0.989 21.328 -1.493 1 95.06 31 PRO B C 1
ATOM 745 O O . PRO B 1 31 ? 0.654 20.484 -2.328 1 95.06 31 PRO B O 1
ATOM 748 N N . THR B 1 32 ? 2.146 21.281 -0.946 1 94.81 32 THR B N 1
ATOM 749 C CA . THR B 1 32 ? 3.133 20.266 -1.259 1 94.81 32 THR B CA 1
ATOM 750 C C . THR B 1 32 ? 2.67 18.891 -0.752 1 94.81 32 THR B C 1
ATOM 752 O O . THR B 1 32 ? 2.723 17.906 -1.484 1 94.81 32 THR B O 1
ATOM 755 N N . ALA B 1 33 ? 2.189 18.891 0.515 1 93.88 33 ALA B N 1
ATOM 756 C CA . ALA B 1 33 ? 1.669 17.656 1.093 1 93.88 33 ALA B CA 1
ATOM 757 C C . ALA B 1 33 ? 0.457 17.156 0.314 1 93.88 33 ALA B C 1
ATOM 759 O O . ALA B 1 33 ? 0.323 15.953 0.07 1 93.88 33 ALA B O 1
ATOM 760 N N . LYS B 1 34 ? -0.435 18.062 0.006 1 96.56 34 LYS B N 1
ATOM 761 C CA . LYS B 1 34 ? -1.635 17.719 -0.749 1 96.56 34 LYS B CA 1
ATOM 762 C C . LYS B 1 34 ? -1.278 17 -2.051 1 96.56 34 LYS B C 1
ATOM 764 O O . LYS B 1 34 ? -1.883 15.984 -2.395 1 96.56 34 LYS B O 1
ATOM 769 N N . GLN B 1 35 ? -0.299 17.5 -2.723 1 97.06 35 GLN B N 1
ATOM 770 C CA . GLN B 1 35 ? 0.152 16.891 -3.973 1 97.06 35 GLN B CA 1
ATOM 771 C C . GLN B 1 35 ? 0.771 15.516 -3.725 1 97.06 35 GLN B C 1
ATOM 773 O O . GLN B 1 35 ? 0.55 14.586 -4.496 1 97.06 35 GLN B O 1
ATOM 778 N N . ASP B 1 36 ? 1.575 15.453 -2.664 1 96.81 36 ASP B N 1
ATOM 779 C CA . ASP B 1 36 ? 2.203 14.18 -2.328 1 96.81 36 ASP B CA 1
ATOM 780 C C . ASP B 1 36 ? 1.151 13.102 -2.047 1 96.81 36 ASP B C 1
ATOM 782 O O . ASP B 1 36 ? 1.238 11.992 -2.568 1 96.81 36 ASP B O 1
ATOM 786 N N . PHE B 1 37 ? 0.147 13.469 -1.269 1 97.69 37 PHE B N 1
ATOM 787 C CA . PHE B 1 37 ? -0.883 12.508 -0.887 1 97.69 37 PHE B CA 1
ATOM 788 C C . PHE B 1 37 ? -1.742 12.133 -2.088 1 97.69 37 PHE B C 1
ATOM 790 O O . PHE B 1 37 ? -2.139 10.969 -2.234 1 97.69 37 PHE B O 1
ATOM 797 N N . LYS B 1 38 ? -1.979 13.078 -2.922 1 98.12 38 LYS B N 1
ATOM 798 C CA . LYS B 1 38 ? -2.73 12.82 -4.148 1 98.12 38 LYS B CA 1
ATOM 799 C C . LYS B 1 38 ? -2.002 11.828 -5.043 1 98.12 38 LYS B C 1
ATOM 801 O O . LYS B 1 38 ? -2.609 10.883 -5.555 1 98.12 38 LYS B O 1
ATOM 806 N N . GLN B 1 39 ? -0.722 12.031 -5.227 1 98 39 GLN B N 1
ATOM 807 C CA . GLN B 1 39 ? 0.091 11.141 -6.047 1 98 39 GLN B CA 1
ATOM 808 C C . GLN B 1 39 ? 0.184 9.75 -5.426 1 98 39 GLN B C 1
ATOM 810 O O . GLN B 1 39 ? 0.083 8.742 -6.129 1 98 39 GLN B O 1
ATOM 815 N N . LEU B 1 40 ? 0.369 9.727 -4.172 1 98.5 40 LEU B N 1
ATOM 816 C CA . LEU B 1 40 ? 0.446 8.453 -3.475 1 98.5 40 LEU B CA 1
ATOM 817 C C . LEU B 1 40 ? -0.875 7.695 -3.578 1 98.5 40 LEU B C 1
ATOM 819 O O . LEU B 1 40 ? -0.886 6.48 -3.799 1 98.5 40 LEU B O 1
ATOM 823 N N . ALA B 1 41 ? -2.02 8.422 -3.365 1 98.44 41 ALA B N 1
ATOM 824 C CA . ALA B 1 41 ? -3.334 7.793 -3.48 1 98.44 41 ALA B CA 1
ATOM 825 C C . ALA B 1 41 ? -3.52 7.156 -4.855 1 98.44 41 ALA B C 1
ATOM 827 O O . ALA B 1 41 ? -3.936 6 -4.957 1 98.44 41 ALA B O 1
ATOM 828 N N . LYS B 1 42 ? -3.166 7.883 -5.848 1 98.31 42 LYS B N 1
ATOM 829 C CA . LYS B 1 42 ? -3.279 7.391 -7.219 1 98.31 42 LYS B CA 1
ATOM 830 C C . LYS B 1 42 ? -2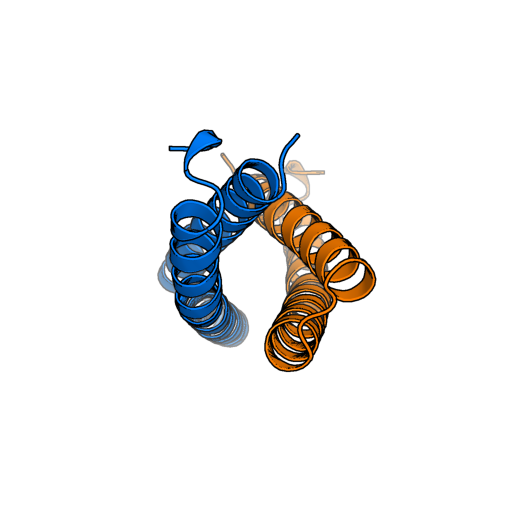.373 6.184 -7.445 1 98.31 42 LYS B C 1
ATOM 832 O O . LYS B 1 42 ? -2.789 5.195 -8.055 1 98.31 42 LYS B O 1
ATOM 837 N N . THR B 1 43 ? -1.129 6.312 -6.969 1 98.56 43 THR B N 1
ATOM 838 C CA . THR B 1 43 ? -0.167 5.223 -7.078 1 98.56 43 THR B CA 1
ATOM 839 C C . THR B 1 43 ? -0.718 3.947 -6.445 1 98.56 43 THR B C 1
ATOM 841 O O . THR B 1 43 ? -0.628 2.867 -7.031 1 98.56 43 THR B O 1
ATOM 844 N N . PHE B 1 44 ? -1.329 4.031 -5.277 1 98.62 44 PHE B N 1
ATOM 845 C CA . PHE B 1 44 ? -1.866 2.873 -4.574 1 98.62 44 PHE B CA 1
ATOM 846 C C . PHE B 1 44 ? -3.1 2.33 -5.285 1 98.62 44 PHE B C 1
ATOM 848 O O . PHE B 1 44 ? -3.273 1.116 -5.398 1 98.62 44 PHE B O 1
ATOM 855 N N . GLU B 1 45 ? -3.951 3.213 -5.809 1 98.25 45 GLU B N 1
ATOM 856 C CA . GLU B 1 45 ? -5.125 2.779 -6.559 1 98.25 45 GLU B CA 1
ATOM 857 C C . GLU B 1 45 ? -4.727 1.997 -7.809 1 98.25 45 GLU B C 1
ATOM 859 O O . GLU B 1 45 ? -5.332 0.968 -8.117 1 98.25 45 GLU B O 1
ATOM 864 N N . ASP B 1 46 ? -3.729 2.531 -8.453 1 98.38 46 ASP B N 1
ATOM 865 C CA . ASP B 1 46 ? -3.225 1.839 -9.633 1 98.38 46 ASP B CA 1
ATOM 866 C C . ASP B 1 46 ? -2.654 0.47 -9.266 1 98.38 46 ASP B C 1
ATOM 868 O O . ASP B 1 46 ? -2.867 -0.508 -9.992 1 98.38 46 ASP B O 1
ATOM 872 N N . SER B 1 47 ? -1.936 0.425 -8.211 1 98.56 47 SER B N 1
ATOM 873 C CA . SER B 1 47 ? -1.357 -0.833 -7.754 1 98.56 47 SER B CA 1
ATOM 874 C C . SER B 1 47 ? -2.443 -1.834 -7.371 1 98.56 47 SER B C 1
ATOM 876 O O . SER B 1 47 ? -2.301 -3.035 -7.613 1 98.56 47 SER B O 1
ATOM 878 N N . LEU B 1 48 ? -3.508 -1.314 -6.781 1 98.31 48 LEU B N 1
ATOM 879 C CA . LEU B 1 48 ? -4.617 -2.178 -6.383 1 98.31 48 LEU B CA 1
ATOM 880 C C . LEU B 1 48 ? -5.23 -2.867 -7.598 1 98.31 48 LEU B C 1
ATOM 882 O O . LEU B 1 48 ? -5.652 -4.023 -7.512 1 98.31 48 LEU B O 1
ATOM 886 N N . GLN B 1 49 ? -5.27 -2.156 -8.672 1 97.69 49 GLN B N 1
ATOM 887 C CA . GLN B 1 49 ? -5.797 -2.746 -9.898 1 97.69 49 GLN B CA 1
ATOM 888 C C . GLN B 1 49 ? -4.957 -3.939 -10.344 1 97.69 49 GLN B C 1
ATOM 890 O O . GLN B 1 49 ? -5.496 -4.996 -10.68 1 97.69 49 GLN B O 1
ATOM 895 N N . VAL B 1 50 ? -3.66 -3.777 -10.305 1 97.06 50 VAL B N 1
ATOM 896 C CA . VAL B 1 50 ? -2.75 -4.848 -10.688 1 97.06 50 VAL B CA 1
ATOM 897 C C . VAL B 1 50 ? -2.879 -6.016 -9.719 1 97.06 50 VAL B C 1
ATOM 899 O O . VAL B 1 50 ? -3.006 -7.168 -10.133 1 97.06 50 VAL B O 1
ATOM 902 N N . LEU B 1 51 ? -2.893 -5.742 -8.461 1 97.5 51 LEU B N 1
ATOM 903 C CA . LEU B 1 51 ? -2.943 -6.762 -7.418 1 97.5 51 LEU B CA 1
ATOM 904 C C . LEU B 1 51 ? -4.246 -7.547 -7.492 1 97.5 51 LEU B C 1
ATOM 906 O O . LEU B 1 51 ? -4.242 -8.773 -7.371 1 97.5 51 LEU B O 1
ATOM 910 N N . ASN B 1 52 ? -5.332 -6.758 -7.637 1 96.94 52 ASN B N 1
ATOM 911 C CA . ASN B 1 52 ? -6.629 -7.422 -7.727 1 96.94 52 ASN B CA 1
ATOM 912 C C . ASN B 1 52 ? -6.715 -8.328 -8.945 1 96.94 52 ASN B C 1
ATOM 914 O O . ASN B 1 52 ? -7.309 -9.406 -8.883 1 96.94 52 ASN B O 1
ATOM 918 N N . GLY B 1 53 ? -6.199 -7.926 -9.992 1 95.31 53 GLY B N 1
ATOM 919 C CA . GLY B 1 53 ? -6.145 -8.766 -11.18 1 95.31 53 GLY B CA 1
ATOM 920 C C . GLY B 1 53 ? -5.363 -10.055 -10.969 1 95.31 53 GLY B C 1
ATOM 921 O O . GLY B 1 53 ? -5.805 -11.125 -11.383 1 95.31 53 GLY B O 1
ATOM 922 N N . ARG B 1 54 ? -4.27 -9.945 -10.352 1 94 54 ARG B N 1
ATOM 923 C CA . ARG B 1 54 ? -3.426 -11.109 -10.109 1 94 54 ARG B CA 1
ATOM 924 C C . ARG B 1 54 ? -4.051 -12.031 -9.062 1 94 54 ARG B C 1
ATOM 926 O O . ARG B 1 54 ? -3.93 -13.258 -9.156 1 94 54 ARG B O 1
ATOM 933 N N . LEU B 1 55 ? -4.668 -11.438 -8.102 1 93.81 55 LEU B N 1
ATOM 934 C CA . LEU B 1 55 ? -5.371 -12.242 -7.105 1 93.81 55 LEU B CA 1
ATOM 935 C C . LEU B 1 55 ? -6.441 -13.109 -7.762 1 93.81 55 LEU B C 1
ATOM 937 O O . LEU B 1 55 ? -6.566 -14.297 -7.445 1 93.81 55 LEU B O 1
ATOM 941 N N . LYS B 1 56 ? -7.219 -12.508 -8.617 1 92.31 56 LYS B N 1
ATOM 942 C CA . LYS B 1 56 ? -8.25 -13.242 -9.336 1 92.31 56 LYS B CA 1
ATOM 943 C C . LYS B 1 56 ? -7.652 -14.414 -10.109 1 92.31 56 LYS B C 1
ATOM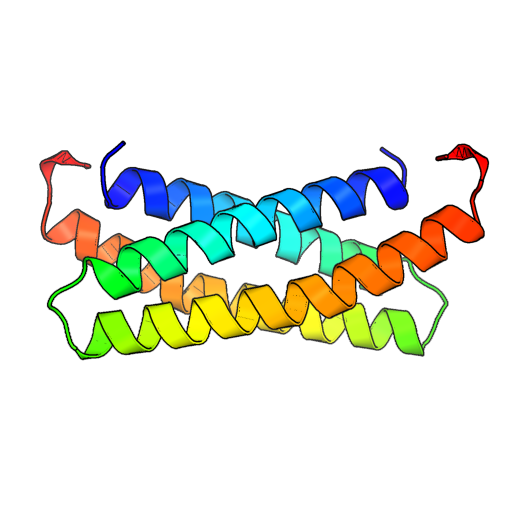 945 O O . LYS B 1 56 ? -8.211 -15.516 -10.117 1 92.31 56 LYS B O 1
ATOM 950 N N . TYR B 1 57 ? -6.508 -14.172 -10.711 1 89.69 57 TYR B N 1
ATOM 951 C CA . TYR B 1 57 ? -5.809 -15.211 -11.453 1 89.69 57 TYR B CA 1
ATOM 952 C C . TYR B 1 57 ? -5.371 -16.344 -10.531 1 89.69 57 TYR B C 1
ATOM 954 O O . TYR B 1 57 ? -5.562 -17.516 -10.852 1 89.69 57 TYR B O 1
ATOM 962 N N . ILE B 1 58 ? -4.789 -16.047 -9.461 1 85.75 58 ILE B N 1
ATOM 963 C CA . ILE B 1 58 ? -4.301 -17.016 -8.484 1 85.75 58 ILE B CA 1
ATOM 964 C C . ILE B 1 58 ? -5.469 -17.859 -7.965 1 85.75 58 ILE B C 1
ATOM 966 O O . ILE B 1 58 ? -5.344 -19.062 -7.805 1 85.75 58 ILE B O 1
ATOM 970 N N . GLN B 1 59 ? -6.547 -17.219 -7.664 1 86.38 59 GLN B N 1
ATOM 971 C CA . GLN B 1 59 ? -7.719 -17.906 -7.129 1 86.38 59 GLN B CA 1
ATOM 972 C C . GLN B 1 59 ? -8.32 -18.859 -8.156 1 86.38 59 GLN B C 1
ATOM 974 O O . GLN B 1 59 ? -8.867 -19.906 -7.801 1 86.38 59 GLN B O 1
ATOM 979 N N . GLU B 1 60 ? -8.227 -18.516 -9.406 1 85.06 60 GLU B N 1
ATOM 980 C CA . GLU B 1 60 ? -8.719 -19.359 -10.492 1 85.06 60 GLU B CA 1
ATOM 981 C C . GLU B 1 60 ? -7.848 -20.594 -10.664 1 85.06 60 GLU B C 1
ATOM 983 O O . GLU B 1 60 ? -8.352 -21.672 -10.992 1 85.06 60 GLU B O 1
ATOM 988 N N . GLN B 1 61 ? -6.594 -20.438 -10.391 1 78.5 61 GLN B N 1
ATOM 989 C CA . GLN B 1 61 ? -5.664 -21.547 -10.531 1 78.5 61 GLN B CA 1
ATOM 990 C C . GLN B 1 61 ? -5.68 -22.438 -9.297 1 78.5 61 GLN B C 1
ATOM 992 O O . GLN B 1 61 ? -5.41 -23.641 -9.391 1 78.5 61 GLN B O 1
ATOM 997 N N . GLU B 1 62 ? -5.863 -21.766 -8.188 1 68.62 62 GLU B N 1
ATOM 998 C CA . GLU B 1 62 ? -5.898 -22.531 -6.941 1 68.62 62 GLU B CA 1
ATOM 999 C C . GLU B 1 62 ? -7.297 -22.516 -6.324 1 68.62 62 GLU B C 1
ATOM 1001 O O . GLU B 1 62 ? -7.566 -21.734 -5.41 1 68.62 62 GLU B O 1
ATOM 1006 N N . PRO B 1 63 ? -8.242 -23.172 -6.832 1 64.94 63 PRO B N 1
ATOM 1007 C CA . PRO B 1 63 ? -9.609 -23.172 -6.305 1 64.94 63 PRO B CA 1
ATOM 1008 C C . PRO B 1 63 ? -9.664 -23.438 -4.805 1 64.94 63 PRO B C 1
ATOM 1010 O O . PRO B 1 63 ? -10.664 -23.141 -4.156 1 64.94 63 PRO B O 1
ATOM 1013 N N . GLN B 1 64 ? -8.648 -24.016 -4.312 1 60.94 64 GLN B N 1
ATOM 1014 C CA . GLN B 1 64 ? -8.781 -24.328 -2.895 1 60.94 64 GLN B CA 1
ATOM 1015 C C . GLN B 1 64 ? -8.938 -23.062 -2.061 1 60.94 64 GLN B C 1
ATOM 1017 O O . GLN B 1 64 ? -9.531 -23.094 -0.979 1 60.94 64 GLN B O 1
ATOM 1022 N N . TYR B 1 65 ? -8.375 -22.031 -2.668 1 51.62 65 TYR B N 1
ATOM 1023 C CA . TYR B 1 65 ? -8.492 -20.812 -1.885 1 51.62 65 TYR B CA 1
ATOM 1024 C C . TYR B 1 65 ? -9.805 -20.094 -2.18 1 51.62 65 TYR B C 1
ATOM 1026 O O . TYR B 1 65 ? -10 -18.953 -1.766 1 51.62 65 TYR B O 1
ATOM 1034 N N . LYS B 1 66 ? -10.586 -20.625 -2.984 1 47.59 66 LYS B N 1
ATOM 1035 C CA . LYS B 1 66 ? -11.969 -20.172 -3.029 1 47.59 66 LYS B CA 1
ATOM 1036 C C . LYS B 1 66 ? -12.742 -20.656 -1.803 1 47.59 66 LYS B C 1
ATOM 1038 O O . LYS B 1 66 ? -12.469 -21.719 -1.265 1 47.59 66 LYS B O 1
#

Nearest PDB structures (foldseek):
  7s5c-assembly1_F  TM=9.720E-01  e=2.917E-01  Myxococcus xanthus
  7s5k-assembly1_E  TM=9.158E-01  e=4.035E-01  Myxococcus xanthus
  7s5c-assembly1_E  TM=9.763E-01  e=4.903E-01  Myxococcus xanthus
  7s5c-assembly1_D  TM=9.791E-01  e=5.232E-01  Myxococcus xanthus
  7s5k-assembly1_F  TM=9.722E-01  e=7.723E-01  Myxococcus xanthus